Protein AF-A0A2T0BBG5-F1 (afdb_monomer_lite)

Radius of gyration: 18.26 Å; chains: 1; bounding box: 47×28×42 Å

Secondary structure (DSSP, 8-state):
----HHHHHHHHHHHHHHH---SSEEEEEETT-HHHHHHHHHHHHHHHHTTSEEEEEE---TT--HHHHHHHHHHHHHHHHHHHHHTT-TT--HHHHHHHHHHHHHHH----

Sequence (112 aa):
MHAKSKYTFIAHYWLVKGMLNCKKWNFVSDDEDNSIIDSIMRIFIQSINDKKAHHFVCKLDCNLSKKEACVLYMESSKKLKRRVIYNGKNGLSSFNIQKEMIAEELTYHNLL

pLDDT: mean 81.48, std 11.79, range [32.59, 93.81]

Organism: NCBI:txid52704

Foldseek 3Di:
DDPPVLVVLLVVVQVVVVVDPAQAEEAEEEPVPVSNVVSCCVRCVVCVLVVRYYYHYDYDPPVDDPVRVVVVVVVVVVVLVVVCVVVVVPPDDSVVSVVVVVVVVSVPPNDD

Structure (mmCIF, N/CA/C/O backbone):
data_AF-A0A2T0BBG5-F1
#
_entry.id   AF-A0A2T0BBG5-F1
#
loop_
_atom_site.group_PDB
_atom_site.id
_atom_site.type_symbol
_atom_site.label_atom_id
_atom_site.label_alt_id
_atom_site.label_comp_id
_atom_site.label_asym_id
_atom_site.label_entity_id
_atom_site.label_seq_id
_atom_site.pdbx_PDB_ins_code
_atom_site.Cartn_x
_atom_site.Cartn_y
_atom_site.Cartn_z
_atom_site.occupancy
_atom_site.B_iso_or_equiv
_atom_site.auth_seq_id
_atom_site.auth_comp_id
_atom_site.auth_asym_id
_atom_site.auth_atom_id
_atom_site.pdbx_PDB_model_num
ATOM 1 N N . MET A 1 1 ? 28.122 -1.668 -19.655 1.00 43.19 1 MET A N 1
ATOM 2 C CA . MET A 1 1 ? 26.741 -1.328 -20.065 1.00 43.19 1 MET A CA 1
ATOM 3 C C . MET A 1 1 ? 25.917 -1.084 -18.801 1.00 43.19 1 MET A C 1
ATOM 5 O O . MET A 1 1 ? 25.453 -2.036 -18.195 1.00 43.19 1 MET A O 1
ATOM 9 N N . HIS A 1 2 ? 25.816 0.165 -18.330 1.00 46.41 2 HIS A N 1
ATOM 10 C CA . HIS A 1 2 ? 24.985 0.505 -17.165 1.00 46.41 2 HIS A CA 1
ATOM 11 C C . HIS A 1 2 ? 23.528 0.619 -17.625 1.00 46.41 2 HIS A C 1
ATOM 13 O O . HIS A 1 2 ? 23.095 1.677 -18.080 1.00 46.41 2 HIS A O 1
ATOM 19 N N . ALA A 1 3 ? 22.771 -0.477 -17.550 1.00 54.38 3 ALA A N 1
ATOM 20 C CA . ALA A 1 3 ? 21.320 -0.386 -17.639 1.00 54.38 3 ALA A CA 1
ATOM 21 C C . ALA A 1 3 ? 20.851 0.522 -16.492 1.00 54.38 3 ALA A C 1
ATOM 23 O O . ALA A 1 3 ? 21.099 0.232 -15.321 1.00 54.38 3 ALA A O 1
ATOM 24 N N . LYS A 1 4 ? 20.252 1.671 -16.821 1.00 64.50 4 LYS A N 1
ATOM 25 C CA . LYS A 1 4 ? 19.687 2.587 -15.822 1.00 64.50 4 LYS A CA 1
ATOM 26 C C . LYS A 1 4 ? 18.687 1.791 -14.978 1.00 64.50 4 LYS A C 1
ATOM 28 O O . LYS A 1 4 ? 17.718 1.281 -15.536 1.00 64.50 4 LYS A O 1
ATOM 33 N N . SER A 1 5 ? 18.911 1.704 -13.666 1.00 67.19 5 SER A N 1
ATOM 34 C CA . SER A 1 5 ? 18.146 0.857 -12.733 1.00 67.19 5 SER A CA 1
ATOM 35 C C . SER A 1 5 ? 16.626 0.964 -12.911 1.00 67.19 5 SER A C 1
ATOM 37 O O . SER A 1 5 ? 15.932 -0.047 -12.895 1.00 67.19 5 SER A O 1
ATOM 39 N N . LYS A 1 6 ? 16.109 2.168 -13.194 1.00 69.56 6 LYS A N 1
ATOM 40 C CA . LYS A 1 6 ? 14.689 2.415 -13.499 1.00 69.56 6 LYS A CA 1
ATOM 41 C C . LYS A 1 6 ? 14.132 1.549 -14.635 1.00 69.56 6 LYS A C 1
ATOM 43 O O . LYS A 1 6 ? 13.042 1.005 -14.504 1.00 69.56 6 LYS A O 1
ATOM 48 N N . TYR A 1 7 ? 14.863 1.393 -15.737 1.00 72.44 7 TYR A N 1
ATOM 49 C CA . TYR A 1 7 ? 14.400 0.580 -16.869 1.00 72.44 7 TYR A CA 1
ATOM 50 C C . TYR A 1 7 ? 14.339 -0.904 -16.508 1.00 72.44 7 TYR A C 1
ATOM 52 O O . TYR A 1 7 ? 13.430 -1.605 -16.947 1.00 72.44 7 TYR A O 1
ATOM 60 N N . THR A 1 8 ? 15.257 -1.359 -15.656 1.00 82.62 8 THR A N 1
ATOM 61 C CA . THR A 1 8 ? 15.261 -2.721 -15.121 1.00 82.62 8 THR A CA 1
ATOM 62 C C . THR A 1 8 ? 14.021 -2.980 -14.262 1.00 82.62 8 THR A C 1
ATOM 64 O O . THR A 1 8 ? 13.352 -3.991 -14.456 1.00 82.62 8 THR A O 1
ATOM 67 N N . PHE A 1 9 ? 13.644 -2.050 -13.376 1.00 85.00 9 PHE A N 1
ATOM 68 C CA . PHE A 1 9 ? 12.419 -2.182 -12.573 1.00 85.00 9 PHE A CA 1
ATOM 69 C C . PHE A 1 9 ? 11.151 -2.194 -13.430 1.00 85.00 9 PHE A C 1
ATOM 71 O O . PHE A 1 9 ? 10.284 -3.039 -13.211 1.00 85.00 9 PHE A O 1
ATOM 78 N N . ILE A 1 10 ? 11.060 -1.325 -14.441 1.00 87.81 10 ILE A N 1
ATOM 79 C CA . ILE A 1 10 ? 9.929 -1.321 -15.379 1.00 87.81 10 ILE A CA 1
ATOM 80 C C . ILE A 1 10 ? 9.824 -2.679 -16.094 1.00 87.81 10 ILE A C 1
ATOM 82 O O . ILE A 1 10 ? 8.758 -3.293 -16.116 1.00 87.81 10 ILE A O 1
ATOM 86 N N . ALA A 1 11 ? 10.928 -3.192 -16.639 1.00 88.38 11 ALA A N 1
ATOM 87 C CA . ALA A 1 11 ? 10.925 -4.484 -17.320 1.00 88.38 11 ALA A CA 1
ATOM 88 C C . ALA A 1 11 ? 10.501 -5.631 -16.384 1.00 88.38 11 ALA A C 1
ATOM 90 O O . ALA A 1 11 ? 9.677 -6.463 -16.765 1.00 88.38 11 ALA A O 1
ATOM 91 N N . HIS A 1 12 ? 10.999 -5.643 -15.142 1.00 90.25 12 HIS A N 1
ATOM 92 C CA . HIS A 1 12 ? 10.626 -6.651 -14.150 1.00 90.25 12 HIS A CA 1
ATOM 93 C C . HIS A 1 12 ? 9.137 -6.612 -13.809 1.00 90.25 12 HIS A C 1
ATOM 95 O O . HIS A 1 12 ? 8.477 -7.646 -13.858 1.00 90.25 12 HIS A O 1
ATOM 101 N N . TYR A 1 13 ? 8.580 -5.439 -13.507 1.00 91.31 13 TYR A N 1
ATOM 102 C CA . TYR A 1 13 ? 7.161 -5.325 -13.173 1.00 91.31 13 TYR A CA 1
ATOM 103 C C . TYR A 1 13 ? 6.252 -5.664 -14.364 1.00 91.31 13 TYR A C 1
ATOM 105 O O . TYR A 1 13 ? 5.176 -6.232 -14.167 1.00 91.31 13 TYR A O 1
ATOM 113 N N . TRP A 1 14 ? 6.686 -5.379 -15.597 1.00 92.44 14 TRP A N 1
ATOM 114 C CA . TRP A 1 14 ? 5.952 -5.754 -16.806 1.00 92.44 14 TRP A CA 1
ATOM 115 C C . TRP A 1 14 ? 5.931 -7.272 -16.983 1.00 92.44 14 TRP A C 1
ATOM 117 O O . TRP A 1 14 ? 4.870 -7.854 -17.210 1.00 92.44 14 TRP A O 1
ATOM 127 N N . LEU A 1 15 ? 7.082 -7.920 -16.786 1.00 93.38 15 LEU A N 1
ATOM 128 C CA . LEU A 1 15 ? 7.192 -9.373 -16.834 1.00 93.38 15 LEU A CA 1
ATOM 129 C C . LEU A 1 15 ? 6.344 -10.035 -15.738 1.00 93.38 15 LEU A C 1
ATOM 131 O O . LEU A 1 15 ? 5.554 -10.928 -16.032 1.00 93.38 15 LEU A O 1
ATOM 135 N N . VAL A 1 16 ? 6.439 -9.557 -14.494 1.00 91.62 16 VAL A N 1
ATOM 136 C CA . VAL A 1 16 ? 5.646 -10.056 -13.356 1.00 91.62 16 VAL A CA 1
ATOM 137 C C . VAL A 1 16 ? 4.147 -9.967 -13.645 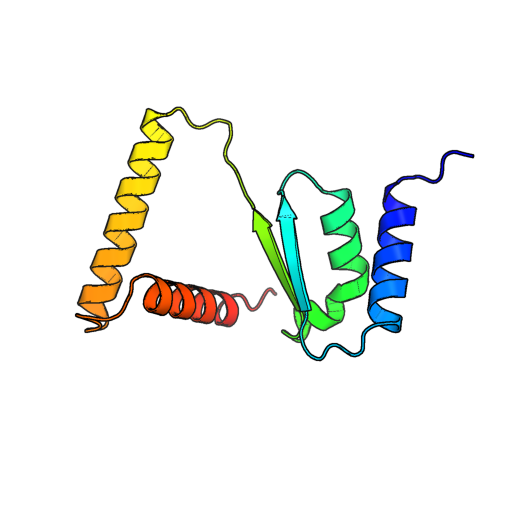1.00 91.62 16 VAL A C 1
ATOM 139 O O . VAL A 1 16 ? 3.419 -10.927 -13.392 1.00 91.62 16 VAL A O 1
ATOM 142 N N . LYS A 1 17 ? 3.684 -8.853 -14.226 1.00 90.94 17 LYS A N 1
ATOM 143 C CA . LYS A 1 17 ? 2.281 -8.679 -14.627 1.00 90.94 17 LYS A CA 1
ATOM 144 C C . LYS A 1 17 ? 1.832 -9.718 -15.659 1.00 90.94 17 LYS A C 1
ATOM 146 O O . LYS A 1 17 ? 0.689 -10.154 -15.602 1.00 90.94 17 LYS A O 1
ATOM 151 N N . GLY A 1 18 ? 2.705 -10.089 -16.597 1.00 90.88 18 GLY A N 1
ATOM 152 C CA . GLY A 1 18 ? 2.412 -11.098 -17.620 1.00 90.88 18 GLY A CA 1
ATOM 153 C C . GLY A 1 18 ? 2.478 -12.538 -17.105 1.00 90.88 18 GLY A C 1
ATOM 154 O O . GLY A 1 18 ? 1.725 -13.388 -17.570 1.00 90.88 18 GLY A O 1
ATOM 155 N N . MET A 1 19 ? 3.356 -12.816 -16.138 1.00 93.81 19 MET A N 1
ATOM 156 C CA . MET A 1 19 ? 3.547 -14.163 -15.589 1.00 93.81 19 MET A CA 1
ATOM 157 C C . MET A 1 19 ? 2.497 -14.541 -14.542 1.00 93.81 19 MET A C 1
ATOM 159 O O . MET A 1 19 ? 2.144 -15.713 -14.421 1.00 93.81 19 MET A O 1
ATOM 163 N N . LEU A 1 20 ? 2.011 -13.573 -13.763 1.00 89.88 20 LEU A N 1
ATOM 164 C CA . LEU A 1 20 ? 1.078 -13.834 -12.671 1.00 89.88 20 LEU A CA 1
ATOM 165 C C . LEU A 1 20 ? -0.350 -13.451 -13.062 1.00 89.88 20 LEU A C 1
ATOM 167 O O . LEU A 1 20 ? -0.668 -12.282 -13.273 1.00 89.88 20 LEU A O 1
ATOM 171 N N . ASN A 1 21 ? -1.251 -14.435 -13.064 1.00 83.50 21 ASN A N 1
ATOM 172 C CA . ASN A 1 21 ? -2.682 -14.205 -13.259 1.00 83.50 21 ASN A CA 1
ATOM 173 C C . ASN A 1 21 ? -3.363 -13.769 -11.947 1.00 83.50 21 ASN A C 1
ATOM 175 O O . ASN A 1 21 ? -4.144 -14.509 -11.342 1.00 83.50 21 ASN A O 1
ATOM 179 N N . CYS A 1 22 ? -3.035 -12.566 -11.480 1.00 87.56 22 CYS A N 1
ATOM 180 C CA . CYS A 1 22 ? -3.580 -12.003 -10.247 1.00 87.56 22 CYS A CA 1
ATOM 181 C C . CYS A 1 22 ? -4.774 -11.081 -10.530 1.00 87.56 22 CYS A C 1
ATOM 183 O O . CYS A 1 22 ? -4.662 -10.094 -11.258 1.00 87.56 22 CYS A O 1
ATOM 185 N N . LYS A 1 23 ? -5.913 -11.355 -9.877 1.00 87.19 23 LYS A N 1
ATOM 186 C CA . LYS A 1 23 ? -7.119 -10.504 -9.947 1.00 87.19 23 LYS A CA 1
ATOM 187 C C . LYS A 1 23 ? -6.966 -9.181 -9.193 1.00 87.19 23 LYS A C 1
ATOM 189 O O . LYS A 1 23 ? -7.633 -8.208 -9.537 1.00 87.19 23 LYS A O 1
ATOM 194 N N . LYS A 1 24 ? -6.140 -9.170 -8.141 1.00 89.44 24 LYS A N 1
ATOM 195 C CA . LYS A 1 24 ? -5.854 -8.001 -7.305 1.00 89.44 24 LYS A CA 1
ATOM 196 C C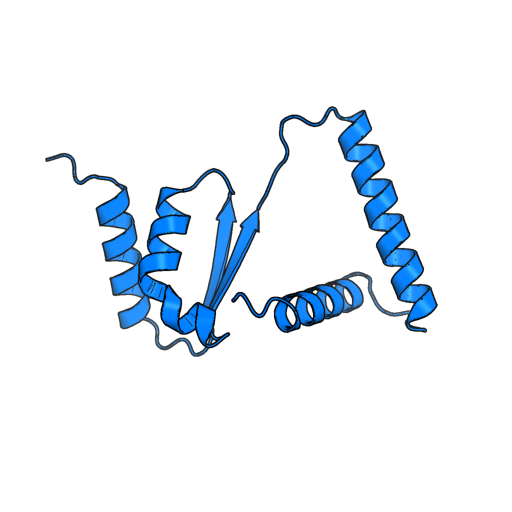 . LYS A 1 24 ? -4.367 -7.925 -6.983 1.00 89.44 24 LYS A C 1
ATOM 198 O O . LYS A 1 24 ? -3.750 -8.956 -6.730 1.00 89.44 24 LYS A O 1
ATOM 203 N N . TRP A 1 25 ? -3.833 -6.712 -6.952 1.00 92.19 25 TRP A N 1
ATOM 204 C CA . TRP A 1 25 ? -2.434 -6.426 -6.655 1.00 92.19 25 TRP A CA 1
ATOM 205 C C . TRP A 1 25 ? -2.332 -5.526 -5.428 1.00 92.19 25 TRP A C 1
ATOM 207 O O . TRP A 1 25 ? -3.064 -4.548 -5.316 1.00 92.19 25 TRP A O 1
ATOM 217 N N . ASN A 1 26 ? -1.423 -5.850 -4.514 1.00 90.75 26 ASN A N 1
ATOM 218 C CA . ASN A 1 26 ? -1.094 -4.996 -3.377 1.00 90.75 26 ASN A CA 1
ATOM 219 C C . ASN A 1 26 ? 0.421 -4.826 -3.364 1.00 90.75 26 ASN A C 1
ATOM 221 O O . ASN A 1 26 ? 1.146 -5.803 -3.185 1.00 90.75 26 ASN A O 1
ATOM 225 N N . PHE A 1 27 ? 0.880 -3.605 -3.595 1.00 91.00 27 PHE A N 1
ATOM 226 C CA . PHE A 1 27 ? 2.290 -3.246 -3.582 1.00 91.00 27 PHE A CA 1
ATOM 227 C C . PHE A 1 27 ? 2.616 -2.512 -2.290 1.00 91.00 27 PHE A C 1
ATOM 229 O O . PHE A 1 27 ? 1.810 -1.710 -1.824 1.00 91.00 27 PHE A O 1
ATOM 236 N N . VAL A 1 28 ? 3.799 -2.762 -1.740 1.00 89.31 28 VAL A N 1
ATOM 237 C CA . VAL A 1 28 ? 4.335 -2.044 -0.583 1.00 89.31 28 VAL A CA 1
ATOM 238 C C . VAL A 1 28 ? 5.730 -1.562 -0.958 1.00 89.31 28 VAL A C 1
ATOM 240 O O . VAL A 1 28 ? 6.530 -2.361 -1.442 1.00 89.31 28 VAL A O 1
ATOM 243 N N . SER A 1 29 ? 6.006 -0.273 -0.783 1.00 87.62 29 SER A N 1
ATOM 244 C CA . SER A 1 29 ? 7.348 0.295 -0.966 1.00 87.62 29 SER A CA 1
ATOM 245 C C . SER A 1 29 ? 7.626 1.366 0.078 1.00 87.62 29 SER A C 1
ATOM 247 O O . SER A 1 29 ? 6.690 1.973 0.596 1.00 87.62 29 SER A O 1
ATOM 249 N N . ASP A 1 30 ? 8.896 1.647 0.336 1.00 84.19 30 ASP A N 1
ATOM 250 C CA . ASP A 1 30 ? 9.281 2.828 1.106 1.00 84.19 30 ASP A CA 1
ATOM 251 C C . ASP A 1 30 ? 9.109 4.105 0.264 1.00 84.19 30 ASP A C 1
ATOM 253 O O . ASP A 1 30 ? 9.127 4.061 -0.971 1.00 84.19 30 ASP A O 1
ATOM 257 N N . ASP A 1 31 ? 8.889 5.244 0.926 1.00 77.44 31 ASP A N 1
ATOM 258 C CA . ASP A 1 31 ? 8.638 6.544 0.270 1.00 77.44 31 ASP A CA 1
ATOM 259 C C . ASP A 1 31 ? 9.853 7.068 -0.514 1.00 77.44 31 ASP A C 1
ATOM 261 O O . ASP A 1 31 ? 9.709 7.838 -1.460 1.00 77.44 31 ASP A O 1
ATOM 265 N N . GLU A 1 32 ? 11.058 6.621 -0.161 1.00 75.50 32 GLU A N 1
ATOM 266 C CA . GLU A 1 32 ? 12.301 7.058 -0.806 1.00 75.50 32 GLU A CA 1
ATOM 267 C C . GLU A 1 32 ? 12.600 6.301 -2.118 1.00 75.50 32 GLU A C 1
ATOM 269 O O . GLU A 1 32 ? 13.385 6.766 -2.954 1.00 75.50 32 GLU A O 1
ATOM 274 N N . ASP A 1 33 ? 11.910 5.184 -2.377 1.00 81.75 33 ASP A N 1
ATOM 275 C CA . ASP A 1 33 ? 12.150 4.298 -3.521 1.00 81.75 33 ASP A CA 1
ATOM 276 C C . ASP A 1 33 ? 11.421 4.744 -4.799 1.00 81.75 33 ASP A C 1
ATOM 278 O O . ASP A 1 33 ? 10.705 3.986 -5.462 1.00 81.75 33 ASP A O 1
ATOM 282 N N . ASN A 1 34 ? 11.674 5.983 -5.222 1.00 83.56 34 ASN A N 1
ATOM 283 C CA . ASN A 1 34 ? 11.047 6.603 -6.398 1.00 83.56 34 ASN A CA 1
ATOM 284 C C . ASN A 1 34 ? 11.115 5.737 -7.671 1.00 83.56 34 ASN A C 1
ATOM 286 O O . ASN A 1 34 ? 10.212 5.765 -8.500 1.00 83.56 34 ASN A O 1
ATOM 290 N N . SER A 1 35 ? 12.171 4.933 -7.839 1.00 86.25 35 SER A N 1
ATOM 291 C CA . SER A 1 35 ? 12.307 4.035 -8.996 1.00 86.25 35 SER A CA 1
ATOM 292 C C . SER A 1 35 ? 11.267 2.908 -9.004 1.00 86.25 35 SER A C 1
ATOM 294 O O . SER A 1 35 ? 10.796 2.518 -10.074 1.00 86.25 35 SER A O 1
ATOM 296 N N . ILE A 1 36 ? 10.902 2.388 -7.829 1.00 88.00 36 ILE A N 1
ATOM 297 C CA . ILE A 1 36 ? 9.874 1.356 -7.671 1.00 88.00 36 ILE A CA 1
ATOM 298 C C . ILE A 1 36 ? 8.495 1.985 -7.851 1.00 88.00 36 ILE A C 1
ATOM 300 O O . ILE A 1 36 ? 7.699 1.468 -8.637 1.00 88.00 36 ILE A O 1
ATOM 304 N N . ILE A 1 37 ? 8.255 3.130 -7.203 1.00 89.38 37 ILE A N 1
ATOM 305 C CA . ILE A 1 37 ? 7.000 3.886 -7.307 1.00 89.38 37 ILE A CA 1
ATOM 306 C C . ILE A 1 37 ? 6.705 4.225 -8.776 1.00 89.38 37 ILE A C 1
ATOM 308 O O . ILE A 1 37 ? 5.652 3.852 -9.293 1.00 89.38 37 ILE A O 1
ATOM 312 N N . ASP A 1 38 ? 7.666 4.829 -9.485 1.00 89.88 38 ASP A N 1
ATOM 313 C CA . ASP A 1 38 ? 7.545 5.174 -10.908 1.00 89.88 38 ASP A CA 1
ATOM 314 C C . ASP A 1 38 ? 7.183 3.953 -11.768 1.00 89.88 38 ASP A C 1
ATOM 316 O O . ASP A 1 38 ? 6.371 4.039 -12.692 1.00 89.88 38 ASP A O 1
ATOM 320 N N . SER A 1 39 ? 7.806 2.808 -11.483 1.00 91.44 39 SER A N 1
ATOM 321 C CA . SER A 1 39 ? 7.620 1.580 -12.258 1.00 91.44 39 SER A CA 1
ATOM 322 C C . SER A 1 39 ? 6.236 0.975 -12.032 1.00 91.44 39 SER A C 1
ATOM 324 O O . SER A 1 39 ? 5.551 0.639 -13.001 1.00 91.44 39 SER A O 1
ATOM 326 N N . ILE A 1 40 ? 5.800 0.885 -10.770 1.00 91.69 40 ILE A N 1
ATOM 327 C CA . ILE A 1 40 ? 4.461 0.409 -10.404 1.00 91.69 40 ILE A CA 1
ATOM 328 C C . ILE A 1 40 ? 3.410 1.299 -11.057 1.00 91.69 40 ILE A C 1
ATOM 330 O O . ILE A 1 40 ? 2.538 0.784 -11.759 1.00 91.69 40 ILE A O 1
ATOM 334 N N . MET A 1 41 ? 3.530 2.621 -10.895 1.00 91.06 41 MET A N 1
ATOM 335 C CA . MET A 1 41 ? 2.577 3.567 -11.468 1.00 91.06 41 MET A CA 1
ATOM 336 C C . MET A 1 41 ? 2.506 3.407 -12.984 1.00 91.06 41 MET A C 1
ATOM 338 O O . MET A 1 41 ? 1.422 3.236 -13.518 1.00 91.06 41 MET A O 1
ATOM 342 N N . ARG A 1 42 ? 3.631 3.331 -13.702 1.00 91.19 42 ARG A N 1
ATOM 343 C CA . ARG A 1 42 ? 3.614 3.182 -15.170 1.00 91.19 42 ARG A CA 1
ATOM 344 C C . ARG A 1 42 ? 2.948 1.894 -15.659 1.00 91.19 42 ARG A C 1
ATOM 346 O O . ARG A 1 42 ? 2.268 1.912 -16.680 1.00 91.19 42 ARG A O 1
ATOM 353 N N . ILE A 1 43 ? 3.154 0.775 -14.972 1.00 92.94 43 ILE A N 1
ATOM 354 C CA . ILE A 1 43 ? 2.730 -0.549 -15.463 1.00 92.94 43 ILE A CA 1
ATOM 355 C C . ILE A 1 43 ? 1.331 -0.920 -14.975 1.00 92.94 43 ILE A C 1
ATOM 357 O O . ILE A 1 43 ? 0.580 -1.619 -15.671 1.00 92.94 43 ILE A O 1
ATOM 361 N N . PHE A 1 44 ? 0.968 -0.454 -13.784 1.00 93.25 44 PHE A N 1
ATOM 362 C CA . PHE A 1 44 ? -0.277 -0.794 -13.111 1.00 93.25 44 PHE A CA 1
ATOM 363 C C . PHE A 1 44 ? -1.259 0.377 -13.024 1.00 93.25 44 PHE A C 1
ATOM 365 O O . PHE A 1 44 ? -2.308 0.174 -12.424 1.00 93.25 44 PHE A O 1
ATOM 372 N N . ILE A 1 45 ? -1.011 1.532 -13.668 1.00 92.44 45 ILE A N 1
ATOM 373 C CA . ILE A 1 45 ? -1.919 2.699 -13.623 1.00 92.44 45 ILE A CA 1
ATOM 374 C C . ILE A 1 45 ? -3.379 2.322 -13.881 1.00 92.44 45 ILE A C 1
ATOM 376 O O . ILE A 1 45 ? -4.253 2.670 -13.097 1.00 92.44 45 ILE A O 1
ATOM 380 N N . GLN A 1 46 ? -3.646 1.524 -14.920 1.00 91.25 46 GLN A N 1
ATOM 381 C CA . GLN A 1 46 ? -5.013 1.111 -15.226 1.00 91.25 46 GLN A CA 1
ATOM 382 C C . GLN A 1 46 ? -5.596 0.227 -14.122 1.00 91.25 46 GLN A C 1
ATOM 384 O O . GLN A 1 46 ? -6.739 0.409 -13.728 1.00 91.25 46 GLN A O 1
ATOM 389 N N . SER A 1 47 ? -4.811 -0.712 -13.586 1.00 90.81 47 SER A N 1
ATOM 390 C CA . SER A 1 47 ? -5.251 -1.555 -12.473 1.00 90.81 47 SER A CA 1
ATOM 391 C C . SER A 1 47 ? -5.510 -0.734 -11.208 1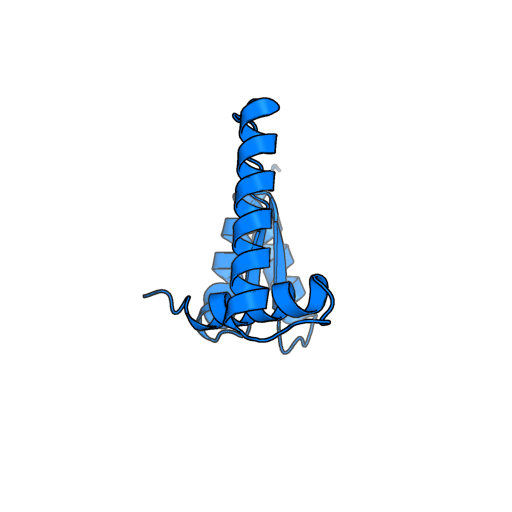.00 90.81 47 SER A C 1
ATOM 393 O O . SER A 1 47 ? -6.405 -1.084 -10.447 1.00 90.81 47 SER A O 1
ATOM 395 N N . ILE A 1 48 ? -4.745 0.334 -10.976 1.00 90.19 48 ILE A N 1
ATOM 396 C CA . ILE A 1 48 ? -4.924 1.248 -9.843 1.00 90.19 48 ILE A CA 1
ATOM 397 C C . ILE A 1 48 ? -6.226 2.036 -10.018 1.00 90.19 48 ILE A C 1
ATOM 399 O O . ILE A 1 48 ? -7.070 2.012 -9.124 1.00 90.19 48 ILE A O 1
ATOM 403 N N . ASN A 1 49 ? -6.439 2.628 -11.196 1.00 88.75 49 ASN A N 1
ATOM 404 C CA . ASN A 1 49 ? -7.668 3.354 -11.535 1.00 88.75 49 ASN A CA 1
ATOM 405 C C . ASN A 1 49 ? -8.911 2.452 -11.447 1.00 88.75 49 ASN A C 1
ATOM 407 O O . ASN A 1 49 ? -9.945 2.850 -10.916 1.00 88.75 49 ASN A O 1
ATOM 411 N N . ASP A 1 50 ? -8.789 1.198 -11.884 1.00 89.75 50 ASP A N 1
ATOM 412 C CA . ASP A 1 50 ? -9.833 0.172 -11.783 1.00 89.75 50 ASP A CA 1
ATOM 413 C C . ASP A 1 50 ? -10.053 -0.352 -10.347 1.00 89.75 50 ASP A C 1
ATOM 415 O O . ASP A 1 50 ? -10.875 -1.251 -10.142 1.00 89.75 50 ASP A O 1
ATOM 419 N N . LYS A 1 51 ? -9.292 0.122 -9.351 1.00 86.88 51 LYS A N 1
ATOM 420 C CA . LYS A 1 51 ? -9.282 -0.395 -7.967 1.00 86.88 51 LYS A CA 1
ATOM 421 C C . LYS A 1 51 ? -8.960 -1.894 -7.862 1.00 86.88 51 LYS A C 1
ATOM 423 O O . LYS A 1 51 ? -9.387 -2.588 -6.937 1.00 86.88 51 LYS A O 1
ATOM 428 N N . LYS A 1 52 ? -8.201 -2.414 -8.827 1.00 89.75 52 LYS A N 1
ATOM 429 C CA . LYS A 1 52 ? -7.648 -3.781 -8.855 1.00 89.75 52 LYS A CA 1
ATOM 430 C C . LYS A 1 52 ? -6.193 -3.823 -8.392 1.00 89.75 52 LYS A C 1
ATOM 432 O O . LYS A 1 52 ? -5.657 -4.908 -8.194 1.00 89.75 52 LYS A O 1
ATOM 437 N N . ALA A 1 53 ? -5.547 -2.677 -8.223 1.00 91.19 53 ALA A N 1
ATOM 438 C CA . ALA A 1 53 ? -4.225 -2.560 -7.637 1.00 91.19 53 ALA A CA 1
ATOM 439 C C . ALA A 1 53 ? -4.214 -1.462 -6.571 1.00 91.19 53 ALA A C 1
ATOM 441 O O . ALA A 1 53 ? -4.766 -0.386 -6.780 1.00 91.19 53 ALA A O 1
ATOM 442 N N . HIS A 1 54 ? -3.561 -1.733 -5.448 1.00 90.06 54 HIS A N 1
ATOM 443 C CA . HIS A 1 54 ? -3.307 -0.763 -4.390 1.00 90.06 54 HIS A CA 1
ATOM 444 C C . HIS A 1 54 ? -1.807 -0.678 -4.150 1.00 90.06 54 HIS A C 1
ATOM 446 O O . HIS A 1 54 ? -1.116 -1.698 -4.157 1.00 90.06 54 HIS A O 1
ATOM 452 N N . HIS A 1 55 ? -1.304 0.532 -3.938 1.00 89.81 55 HIS A N 1
ATOM 453 C CA . HIS A 1 55 ? 0.095 0.768 -3.614 1.00 89.81 55 HIS A CA 1
ATOM 454 C C . HIS A 1 55 ? 0.175 1.502 -2.281 1.00 89.81 55 HIS A C 1
ATOM 456 O O . HIS A 1 55 ? -0.314 2.619 -2.141 1.00 89.81 55 HIS A O 1
ATOM 462 N N . PHE A 1 56 ? 0.742 0.822 -1.292 1.00 87.12 56 PHE A N 1
ATOM 463 C CA . PHE A 1 56 ? 0.960 1.330 0.049 1.00 87.12 56 PHE A CA 1
ATOM 464 C C . PHE A 1 56 ? 2.392 1.835 0.148 1.00 87.12 56 PHE A C 1
ATOM 466 O O . PHE A 1 56 ? 3.339 1.099 -0.136 1.00 87.12 56 PHE A O 1
ATOM 473 N N . VAL A 1 57 ? 2.538 3.090 0.555 1.00 86.50 57 VAL A N 1
ATOM 474 C CA . VAL A 1 57 ? 3.846 3.705 0.744 1.00 86.50 57 VAL A CA 1
ATOM 475 C C . VAL A 1 57 ? 4.132 3.811 2.234 1.00 86.50 57 VAL A C 1
ATOM 477 O O . VAL A 1 57 ? 3.390 4.457 2.977 1.00 86.50 57 VAL A O 1
ATOM 480 N N . CYS A 1 58 ? 5.208 3.166 2.666 1.00 83.12 58 CYS A N 1
ATOM 481 C CA . CYS A 1 58 ? 5.747 3.293 4.007 1.00 83.12 58 CYS A CA 1
ATOM 482 C C . CYS A 1 58 ? 6.450 4.647 4.116 1.00 83.12 58 CYS A C 1
ATOM 484 O O . CYS A 1 58 ? 7.593 4.816 3.695 1.00 83.12 58 CYS A O 1
ATOM 486 N N . LYS A 1 59 ? 5.736 5.633 4.665 1.00 78.81 59 LYS A N 1
ATOM 487 C CA . LYS A 1 59 ? 6.311 6.934 5.006 1.00 78.81 59 LYS A CA 1
ATOM 488 C C . LYS A 1 59 ? 6.876 6.862 6.418 1.00 78.81 59 LYS A C 1
ATOM 490 O O . LYS A 1 59 ? 6.119 6.753 7.383 1.00 78.81 59 LYS A O 1
ATOM 495 N N . LEU A 1 60 ? 8.197 6.917 6.533 1.00 72.94 60 LEU A N 1
ATOM 496 C CA . LEU A 1 60 ? 8.877 7.163 7.797 1.00 72.94 60 LEU A CA 1
ATOM 497 C C . LEU A 1 60 ? 9.288 8.629 7.813 1.00 72.94 60 LEU A C 1
ATOM 499 O O . LEU A 1 60 ? 10.074 9.064 6.979 1.00 72.94 60 LEU A O 1
ATOM 503 N N . ASP A 1 61 ? 8.742 9.399 8.749 1.00 70.12 61 ASP A N 1
ATOM 504 C CA . ASP A 1 61 ? 9.216 10.761 8.964 1.00 70.12 61 ASP A CA 1
ATOM 505 C C . ASP A 1 61 ? 10.441 10.722 9.883 1.00 70.12 61 ASP A C 1
ATOM 507 O O . ASP A 1 61 ? 10.342 10.733 11.114 1.00 70.12 61 ASP A O 1
ATOM 511 N N . CYS A 1 62 ? 11.610 10.623 9.254 1.00 69.94 62 CYS A N 1
ATOM 512 C CA . CYS A 1 62 ? 12.912 10.584 9.916 1.00 69.94 62 CYS A CA 1
ATOM 513 C C . CYS A 1 62 ? 13.277 11.916 10.595 1.00 69.94 62 CYS A C 1
ATOM 515 O O . CYS A 1 62 ? 14.241 11.958 11.360 1.00 69.94 62 CYS A O 1
ATOM 517 N N . ASN A 1 63 ? 12.535 12.996 10.322 1.00 78.44 63 ASN A N 1
ATOM 518 C CA . ASN A 1 63 ? 12.803 14.318 10.885 1.00 78.44 63 ASN A CA 1
ATOM 519 C C . ASN A 1 63 ? 12.152 14.517 12.257 1.00 78.44 63 ASN A C 1
ATOM 521 O O . ASN A 1 63 ? 12.462 15.489 12.946 1.00 78.44 63 ASN A O 1
ATOM 525 N N . LEU A 1 64 ? 11.268 13.607 12.674 1.00 81.69 64 LEU A N 1
ATOM 526 C CA . LEU A 1 64 ? 10.631 13.681 13.981 1.00 81.69 64 LEU A CA 1
ATOM 527 C C . LEU A 1 64 ? 11.624 13.345 15.090 1.00 81.69 64 LEU A C 1
ATOM 529 O O . LEU A 1 64 ? 12.263 12.289 15.106 1.00 81.69 64 LEU A O 1
ATOM 533 N N . SER A 1 65 ? 11.671 14.194 16.111 1.00 86.81 65 SER A N 1
ATOM 534 C CA . SER A 1 65 ? 12.286 13.815 17.375 1.00 86.81 65 SER A CA 1
ATOM 535 C C . SER A 1 65 ? 11.506 12.668 18.030 1.00 86.81 65 SER A C 1
ATOM 537 O O . SER A 1 65 ? 10.299 12.492 17.839 1.00 86.81 65 SER A O 1
ATOM 539 N N . LYS A 1 66 ? 12.172 11.913 18.915 1.00 86.25 66 LYS A N 1
ATOM 540 C CA . LYS A 1 66 ? 11.528 10.839 19.699 1.00 86.25 66 LYS A CA 1
ATOM 541 C C . LYS A 1 66 ? 10.277 11.321 20.447 1.00 86.25 66 LYS A C 1
ATOM 543 O O . LYS A 1 66 ? 9.328 10.558 20.619 1.00 86.25 66 LYS A O 1
ATOM 548 N N . LYS A 1 67 ? 10.277 12.579 20.905 1.00 90.75 67 LYS A N 1
ATOM 549 C CA . LYS A 1 67 ? 9.146 13.179 21.622 1.00 90.75 67 LYS A CA 1
ATOM 550 C C . LYS A 1 67 ? 7.968 13.426 20.681 1.00 90.75 67 LYS A C 1
ATOM 552 O O . LYS A 1 67 ? 6.848 13.071 21.031 1.00 90.75 67 LYS A O 1
ATOM 557 N N . GLU A 1 68 ? 8.217 13.978 19.498 1.00 88.75 68 GLU A N 1
ATOM 558 C CA . GLU A 1 68 ? 7.179 14.241 18.492 1.00 88.75 68 GLU A CA 1
ATOM 559 C C . GLU A 1 68 ? 6.577 12.942 17.954 1.00 88.75 68 GLU A C 1
ATOM 561 O O . GLU A 1 68 ? 5.355 12.805 17.918 1.00 88.75 68 GLU A O 1
ATOM 566 N N . ALA A 1 69 ? 7.411 11.940 17.660 1.00 86.38 69 ALA A N 1
ATOM 567 C CA . ALA A 1 69 ? 6.945 10.611 17.269 1.00 86.38 69 ALA A CA 1
ATOM 568 C C . ALA A 1 69 ? 6.045 9.972 18.346 1.00 86.38 69 ALA A C 1
ATOM 570 O O . ALA A 1 69 ? 5.004 9.388 18.038 1.00 86.38 69 ALA A O 1
ATOM 571 N N . CYS A 1 70 ? 6.401 10.126 19.628 1.00 87.88 70 CYS A N 1
ATOM 572 C CA . CYS A 1 70 ? 5.585 9.646 20.743 1.00 87.88 70 CYS A CA 1
ATOM 573 C C . CYS A 1 70 ? 4.233 10.376 20.830 1.00 87.88 70 CYS A C 1
ATOM 575 O O . CYS A 1 70 ? 3.193 9.735 21.001 1.00 87.88 70 CYS A O 1
ATOM 577 N N . VAL A 1 71 ? 4.222 11.703 20.662 1.00 92.94 71 VAL A N 1
ATOM 578 C CA . VAL A 1 71 ? 2.985 12.501 20.643 1.00 92.94 71 VAL A CA 1
ATOM 579 C C . VAL A 1 71 ? 2.071 12.052 19.502 1.00 92.94 71 VAL A C 1
ATOM 581 O O . VAL A 1 71 ? 0.908 11.735 19.755 1.00 92.94 71 VAL A O 1
ATOM 584 N N . LEU A 1 72 ? 2.601 11.917 18.284 1.00 88.19 72 LEU A N 1
ATOM 585 C CA . LEU A 1 72 ? 1.846 11.445 17.119 1.00 88.19 72 LEU A CA 1
ATOM 586 C C . LEU A 1 72 ? 1.255 10.050 17.335 1.00 88.19 72 LEU A C 1
ATOM 588 O O . LEU A 1 72 ? 0.089 9.801 17.008 1.00 88.19 72 LEU A O 1
ATOM 592 N N . TYR A 1 73 ? 2.024 9.142 17.939 1.00 86.94 73 TYR A N 1
ATOM 593 C CA . TYR A 1 73 ? 1.534 7.817 18.307 1.00 86.94 73 TYR A CA 1
ATOM 594 C C . TYR A 1 73 ? 0.373 7.894 19.311 1.00 86.94 73 TYR A C 1
ATOM 596 O O . TYR A 1 73 ? -0.657 7.231 19.136 1.00 86.94 73 TYR A O 1
ATOM 604 N N . MET A 1 74 ? 0.505 8.717 20.355 1.00 90.69 74 MET A N 1
ATOM 605 C CA . MET A 1 74 ? -0.541 8.897 21.362 1.00 90.69 74 MET A CA 1
ATOM 606 C C . MET A 1 74 ? -1.815 9.501 20.763 1.00 90.69 74 MET A C 1
ATOM 608 O O . MET A 1 74 ? -2.919 9.062 21.099 1.00 90.69 74 MET A O 1
ATOM 612 N N . GLU A 1 75 ? -1.687 10.489 19.881 1.00 91.19 75 GLU A N 1
ATOM 613 C CA . GLU A 1 75 ? -2.811 11.119 19.186 1.00 91.19 75 GLU A CA 1
ATOM 614 C C . GLU A 1 75 ? -3.521 10.142 18.252 1.00 91.19 75 GLU A C 1
ATOM 616 O O . GLU A 1 75 ? -4.745 9.993 18.328 1.00 91.19 75 GLU A O 1
ATOM 621 N N . SER A 1 76 ? -2.759 9.397 17.451 1.00 85.56 76 SER A N 1
ATOM 622 C CA . SER A 1 76 ? -3.285 8.361 16.556 1.00 85.56 76 SER A CA 1
ATOM 623 C C . SER A 1 76 ? -4.013 7.266 17.338 1.00 85.56 76 SER A C 1
ATOM 625 O O . SER A 1 76 ? -5.132 6.877 16.997 1.00 85.56 76 SER A O 1
ATOM 627 N N . SER A 1 77 ? -3.441 6.840 18.466 1.00 85.56 77 SER A N 1
ATOM 628 C CA . SER A 1 77 ? -4.062 5.870 19.374 1.00 85.56 77 SER A CA 1
ATOM 629 C C . SER A 1 77 ? -5.362 6.394 19.989 1.00 85.56 77 SER A C 1
ATOM 631 O O . SER A 1 77 ? -6.348 5.660 20.090 1.00 85.56 77 SER A O 1
ATOM 633 N N . LYS A 1 78 ? -5.406 7.673 20.389 1.00 88.69 78 LYS A N 1
ATOM 634 C CA . LYS A 1 78 ? -6.634 8.316 20.889 1.00 88.69 78 LYS A CA 1
ATOM 635 C C . LYS A 1 78 ? -7.700 8.400 19.798 1.00 88.69 78 LYS A C 1
ATOM 637 O O . LYS A 1 78 ? -8.859 8.098 20.077 1.00 88.69 78 LYS A O 1
ATOM 642 N N . LYS A 1 79 ? -7.325 8.775 18.570 1.00 86.00 79 LYS A N 1
ATOM 643 C CA . LYS A 1 79 ? -8.234 8.841 17.415 1.00 86.00 79 LYS A CA 1
ATOM 644 C C . LYS A 1 79 ? -8.867 7.478 17.140 1.00 86.00 79 LYS A C 1
ATOM 646 O O . LYS A 1 79 ? -10.087 7.395 17.016 1.00 86.00 79 LYS A O 1
ATOM 651 N N . LEU A 1 80 ? -8.058 6.415 17.145 1.00 83.19 80 LEU A N 1
ATOM 652 C CA . LEU A 1 80 ? -8.538 5.042 16.998 1.00 83.19 80 LEU A CA 1
ATOM 653 C C . LEU A 1 80 ? -9.556 4.691 18.091 1.00 83.19 80 LEU A C 1
ATOM 655 O O . LEU A 1 80 ? -10.675 4.298 17.777 1.00 83.19 80 LEU A O 1
ATOM 659 N N . LYS A 1 81 ? -9.218 4.918 19.369 1.00 82.50 81 LYS A N 1
ATOM 660 C CA . LYS A 1 81 ? -10.126 4.646 20.500 1.00 82.50 81 LYS A CA 1
ATOM 661 C C . LYS A 1 81 ? -11.451 5.406 20.395 1.00 82.50 81 LYS A C 1
ATOM 663 O O . LYS A 1 81 ? -12.503 4.815 20.611 1.00 82.50 81 LYS A O 1
ATOM 668 N N . ARG A 1 82 ? -11.423 6.693 20.033 1.00 84.44 82 ARG A N 1
ATOM 669 C CA . ARG A 1 82 ? -12.649 7.491 19.838 1.00 84.44 82 ARG A CA 1
ATOM 670 C C . ARG A 1 82 ? -13.541 6.899 18.750 1.00 84.44 82 ARG A C 1
ATOM 672 O O . ARG A 1 82 ? -14.750 6.831 18.938 1.00 84.44 82 ARG A O 1
ATOM 679 N N . ARG A 1 83 ? -12.953 6.443 17.641 1.00 76.00 83 ARG A N 1
ATOM 680 C CA . ARG A 1 83 ? -13.702 5.841 16.529 1.00 76.00 83 ARG A CA 1
ATOM 681 C C . ARG A 1 83 ? -14.336 4.505 16.917 1.00 76.00 83 ARG A C 1
ATOM 683 O O . ARG A 1 83 ? -15.464 4.243 16.520 1.00 76.00 83 ARG A O 1
ATOM 690 N N . VAL A 1 84 ? -13.654 3.697 17.734 1.00 80.06 84 VAL A N 1
ATOM 691 C CA . VAL A 1 84 ? -14.222 2.457 18.300 1.00 80.06 84 VAL A CA 1
ATOM 692 C C . VAL A 1 84 ? -15.476 2.749 19.117 1.00 80.06 84 VAL A C 1
ATOM 694 O O . VAL A 1 84 ? -16.499 2.100 18.908 1.00 80.06 84 VAL A O 1
ATOM 697 N N . ILE A 1 85 ? -15.398 3.754 19.995 1.00 80.19 85 ILE A N 1
ATOM 698 C CA . ILE A 1 85 ? -16.521 4.180 20.836 1.00 80.19 85 ILE A CA 1
ATOM 699 C C . ILE A 1 85 ? -17.674 4.693 19.963 1.00 80.19 85 ILE A C 1
ATOM 701 O O . ILE A 1 85 ? -18.806 4.254 20.139 1.00 80.19 85 ILE A O 1
ATOM 705 N N . TYR A 1 86 ? -17.390 5.580 19.003 1.00 79.00 86 TYR A N 1
ATOM 706 C CA . TYR A 1 86 ? -18.410 6.186 18.138 1.00 79.00 86 TYR A CA 1
ATOM 707 C C . TYR A 1 86 ? -19.148 5.156 17.272 1.00 79.00 86 TYR A C 1
ATOM 709 O O . TYR A 1 86 ? -20.364 5.225 17.134 1.00 79.00 86 TYR A O 1
ATOM 717 N N . ASN A 1 87 ? -18.434 4.158 16.747 1.00 72.88 87 ASN A N 1
ATOM 718 C CA . ASN A 1 87 ? -19.023 3.117 15.904 1.00 72.88 87 ASN A CA 1
ATOM 719 C C . ASN A 1 87 ? -19.685 1.980 16.708 1.00 72.88 87 ASN A C 1
ATOM 721 O O . ASN A 1 87 ? -20.106 0.991 16.112 1.00 72.88 87 ASN A O 1
ATOM 725 N N . GLY A 1 88 ? -19.736 2.068 18.045 1.00 70.88 88 GLY A N 1
ATOM 726 C CA . GLY A 1 88 ? -20.326 1.034 18.903 1.00 70.88 88 GLY A CA 1
ATOM 727 C C . GLY A 1 88 ? -19.574 -0.303 18.883 1.00 70.88 88 GLY A C 1
ATOM 728 O O . GLY A 1 88 ? -20.129 -1.333 19.255 1.00 70.88 88 GLY A O 1
ATOM 729 N N . LYS A 1 89 ? -18.304 -0.313 18.461 1.00 68.12 89 LYS A N 1
ATOM 730 C CA . LYS A 1 89 ? -17.491 -1.523 18.224 1.00 68.12 89 LYS A CA 1
ATOM 731 C C . LYS A 1 89 ? -16.743 -1.993 19.474 1.00 68.12 89 LYS A C 1
ATOM 733 O O . LYS A 1 89 ? -15.598 -2.445 19.402 1.00 68.12 89 LYS A O 1
ATOM 738 N N . ASN A 1 90 ? -17.385 -1.875 20.632 1.00 64.75 90 ASN A N 1
ATOM 739 C CA . ASN A 1 90 ? -16.803 -2.277 21.908 1.00 64.75 90 ASN A CA 1
ATOM 740 C C . ASN A 1 90 ? -16.608 -3.804 21.924 1.00 64.75 90 ASN A C 1
ATOM 742 O O . ASN A 1 90 ? -17.576 -4.552 21.852 1.00 64.75 90 ASN A O 1
ATOM 746 N N . GLY A 1 91 ? -15.352 -4.262 21.988 1.00 67.81 91 GLY A N 1
ATOM 747 C CA . GLY A 1 91 ? -14.991 -5.690 22.024 1.00 67.81 91 GLY A CA 1
ATOM 748 C C . GLY A 1 91 ? -14.377 -6.257 20.737 1.00 67.81 91 GLY A C 1
ATOM 749 O O . GLY A 1 91 ? -13.924 -7.399 20.737 1.00 67.81 91 GLY A O 1
ATOM 750 N N . LEU A 1 92 ? -14.298 -5.479 19.651 1.00 66.69 92 LEU A N 1
ATOM 751 C CA . LEU A 1 92 ? -13.556 -5.876 18.449 1.00 66.69 92 LEU A CA 1
ATOM 752 C C . LEU A 1 92 ? -12.043 -5.722 18.649 1.00 66.69 92 LEU A C 1
ATOM 754 O O . LEU A 1 92 ? -11.578 -4.788 19.306 1.00 66.69 92 LEU A O 1
ATOM 758 N N . SER A 1 93 ? -11.262 -6.623 18.043 1.00 76.50 93 SER A N 1
ATOM 759 C CA . SER A 1 93 ? -9.804 -6.496 18.051 1.00 76.50 93 SER A CA 1
ATOM 760 C C . SER A 1 93 ? -9.378 -5.225 17.310 1.00 76.50 93 SER A C 1
ATOM 762 O O . SER A 1 93 ? -9.961 -4.857 16.284 1.00 76.50 93 SER A O 1
ATOM 764 N N . SER A 1 94 ? -8.330 -4.570 17.811 1.00 72.62 94 SER A N 1
ATOM 765 C CA . SER A 1 94 ? -7.736 -3.374 17.196 1.00 72.62 94 SER A CA 1
ATOM 766 C C . SER A 1 94 ? -7.419 -3.577 15.711 1.00 72.62 94 SER A C 1
ATOM 768 O O . SER A 1 94 ? -7.616 -2.664 14.912 1.00 72.62 94 SER A O 1
ATOM 770 N N . PHE A 1 95 ? -7.009 -4.790 15.336 1.00 77.69 95 PHE A N 1
ATOM 771 C CA . PHE A 1 95 ? -6.738 -5.183 13.958 1.00 77.69 95 PHE A CA 1
ATOM 772 C C . PHE A 1 95 ? -7.974 -5.094 13.054 1.00 77.69 95 PHE A C 1
ATOM 774 O O . PHE A 1 95 ? -7.905 -4.512 11.975 1.00 77.69 95 PHE A O 1
ATOM 781 N N . ASN A 1 96 ? -9.121 -5.628 13.487 1.00 79.38 96 ASN A N 1
ATOM 782 C CA . ASN A 1 96 ? -10.339 -5.618 12.669 1.00 79.38 96 ASN A CA 1
ATOM 783 C C . ASN A 1 96 ? -10.850 -4.195 12.428 1.00 79.38 96 ASN A C 1
ATOM 785 O O . ASN A 1 96 ? -11.268 -3.870 11.321 1.00 79.38 96 ASN A O 1
ATOM 789 N N . ILE A 1 97 ? -10.749 -3.337 13.445 1.00 79.62 97 ILE A N 1
ATOM 790 C CA . ILE A 1 97 ? -11.119 -1.924 13.334 1.00 79.62 97 ILE A CA 1
ATOM 791 C C . ILE A 1 97 ? -10.190 -1.202 12.355 1.00 79.62 97 ILE A C 1
ATOM 793 O O . ILE A 1 97 ? -10.663 -0.489 11.478 1.00 79.62 97 ILE A O 1
ATOM 797 N N . GLN A 1 98 ? -8.874 -1.403 12.464 1.00 79.94 98 GLN A N 1
ATOM 798 C CA . GLN A 1 98 ? -7.910 -0.796 11.541 1.00 79.94 98 GLN A CA 1
ATOM 799 C C . GLN A 1 98 ? -8.118 -1.273 10.102 1.00 79.94 98 GLN A C 1
ATOM 801 O O . GLN A 1 98 ? -8.096 -0.460 9.183 1.00 79.94 98 GLN A O 1
ATOM 806 N N . LYS A 1 99 ? -8.381 -2.569 9.901 1.00 82.62 99 LYS A N 1
ATOM 807 C CA . LYS A 1 99 ? -8.691 -3.136 8.585 1.00 82.62 99 LYS A CA 1
ATOM 808 C C . LYS A 1 99 ? -9.894 -2.447 7.945 1.00 82.62 99 LYS A C 1
ATOM 810 O O . LYS A 1 99 ? -9.862 -2.143 6.758 1.00 82.62 99 LYS A O 1
ATOM 815 N N . GLU A 1 100 ? -10.944 -2.207 8.719 1.00 81.12 100 GLU A N 1
ATOM 816 C CA . GLU A 1 100 ? -12.137 -1.520 8.235 1.00 81.12 100 GLU A CA 1
ATOM 817 C C . GLU A 1 100 ? -11.876 -0.038 7.960 1.00 81.12 100 GLU A C 1
ATOM 819 O O . GLU A 1 100 ? -12.293 0.465 6.925 1.00 81.12 100 GLU A O 1
ATOM 824 N N . MET A 1 101 ? -11.109 0.639 8.818 1.00 80.81 101 MET A N 1
ATOM 825 C CA . MET A 1 101 ? -10.696 2.023 8.575 1.00 80.81 101 MET A CA 1
ATOM 826 C C . MET A 1 101 ? -9.911 2.165 7.270 1.00 80.81 101 MET A C 1
ATO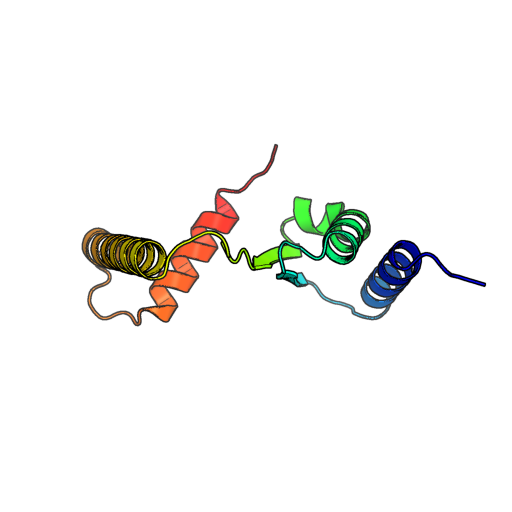M 828 O O . MET A 1 101 ? -10.200 3.062 6.486 1.00 80.81 101 MET A O 1
ATOM 832 N N . ILE A 1 102 ? -8.954 1.267 7.026 1.00 80.75 102 ILE A N 1
ATOM 833 C CA . ILE A 1 102 ? -8.179 1.243 5.782 1.00 80.75 102 ILE A CA 1
ATOM 834 C C . ILE A 1 102 ? -9.100 0.931 4.599 1.00 80.75 102 ILE A C 1
ATOM 836 O O . ILE A 1 102 ? -8.990 1.568 3.558 1.00 80.75 102 ILE A O 1
ATOM 840 N N . ALA A 1 103 ? -10.037 -0.012 4.742 1.00 81.94 103 ALA A N 1
ATOM 841 C CA . ALA A 1 103 ? -11.007 -0.312 3.692 1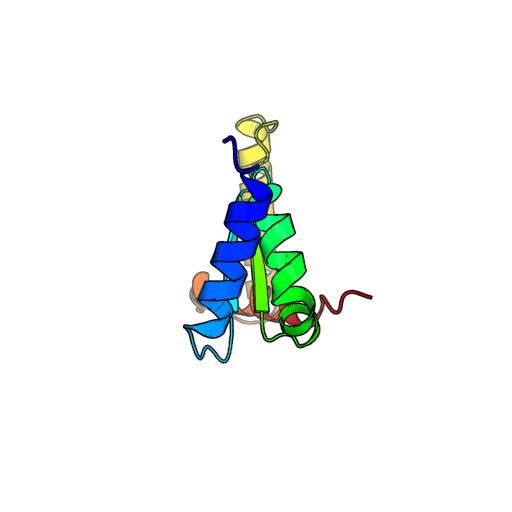.00 81.94 103 ALA A CA 1
ATOM 842 C C . ALA A 1 103 ? -11.875 0.910 3.346 1.00 81.94 103 ALA A C 1
ATOM 844 O O . ALA A 1 103 ? -12.055 1.201 2.167 1.00 81.94 103 ALA A O 1
ATOM 845 N N . GLU A 1 104 ? -12.359 1.652 4.345 1.00 81.94 104 GLU A N 1
ATOM 846 C CA . GLU A 1 104 ? -13.090 2.906 4.146 1.00 81.94 104 GLU A CA 1
ATOM 847 C C . GLU A 1 104 ? -12.210 3.946 3.434 1.00 81.94 104 GLU A C 1
ATOM 849 O O . GLU A 1 104 ? -12.608 4.473 2.398 1.00 81.94 104 GLU A O 1
ATOM 854 N N . GLU A 1 105 ? -10.989 4.204 3.906 1.00 80.38 105 GLU A N 1
ATOM 855 C CA . GLU A 1 105 ? -10.066 5.155 3.262 1.00 80.38 105 GLU A CA 1
ATOM 856 C C . GLU A 1 105 ? -9.801 4.792 1.791 1.00 80.38 105 GLU A C 1
ATOM 858 O O . GLU A 1 105 ? -9.904 5.646 0.908 1.00 80.38 105 GLU A O 1
ATOM 863 N N . LEU A 1 106 ? -9.583 3.509 1.494 1.00 74.44 106 LEU A N 1
ATOM 864 C CA . LEU A 1 106 ? -9.420 3.011 0.125 1.00 74.44 106 LEU A CA 1
ATOM 865 C C . LEU A 1 106 ? -10.682 3.182 -0.740 1.00 74.44 106 LEU A C 1
ATOM 867 O O . LEU A 1 106 ? -10.572 3.257 -1.965 1.00 74.44 106 LEU A O 1
ATOM 871 N N . THR A 1 107 ? -11.880 3.251 -0.148 1.00 75.69 107 THR A N 1
ATOM 872 C CA . THR A 1 107 ? -13.110 3.556 -0.902 1.00 75.69 107 THR A CA 1
ATOM 873 C C . THR A 1 107 ? -13.240 5.039 -1.244 1.00 75.69 107 THR A C 1
ATOM 875 O O . THR A 1 107 ? -13.684 5.348 -2.353 1.00 75.69 107 THR A O 1
ATOM 878 N N . TYR A 1 108 ? -12.824 5.931 -0.336 1.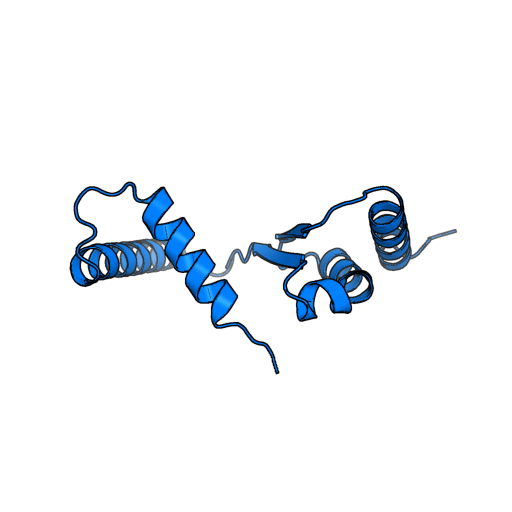00 66.19 108 TYR A N 1
ATOM 879 C CA . TYR A 1 108 ? -12.933 7.387 -0.490 1.00 66.19 108 TYR A CA 1
ATOM 880 C C . TYR A 1 108 ? -11.832 7.998 -1.358 1.00 66.19 108 TYR A C 1
ATOM 882 O O . TYR A 1 108 ? -12.073 9.026 -1.990 1.00 66.19 108 TYR A O 1
ATOM 890 N N . HIS A 1 109 ? -10.661 7.364 -1.460 1.00 58.69 109 HIS A N 1
ATOM 891 C CA . HIS A 1 109 ? -9.625 7.743 -2.423 1.00 58.69 109 HIS A CA 1
ATOM 892 C C . HIS A 1 109 ? -10.016 7.333 -3.865 1.00 58.69 109 HIS A C 1
ATOM 894 O O . HIS A 1 109 ? -9.348 6.536 -4.517 1.00 58.69 109 HIS A O 1
ATOM 900 N N . ASN A 1 110 ? -11.123 7.885 -4.374 1.00 46.50 110 ASN A N 1
ATOM 901 C CA . ASN A 1 110 ? -11.321 8.129 -5.803 1.00 46.50 110 ASN A CA 1
ATOM 902 C C . ASN A 1 110 ? -10.431 9.323 -6.164 1.00 46.50 110 ASN A C 1
ATOM 904 O O . ASN A 1 110 ? -10.813 10.469 -5.932 1.00 46.50 110 ASN A O 1
ATOM 908 N N . LEU A 1 111 ? -9.224 9.063 -6.657 1.00 46.16 111 LEU A N 1
ATOM 909 C CA . LEU A 1 111 ? -8.383 10.120 -7.206 1.00 46.16 111 LEU A CA 1
ATOM 910 C C . LEU A 1 111 ? -8.979 10.552 -8.555 1.00 46.16 111 LEU A C 1
ATOM 912 O O . LEU A 1 111 ? -9.126 9.726 -9.456 1.00 46.16 111 LEU A O 1
ATOM 916 N N . LEU A 1 112 ? -9.386 11.825 -8.613 1.00 32.59 112 LEU A N 1
ATOM 917 C CA . LEU A 1 112 ? -9.456 12.635 -9.834 1.00 32.59 112 LEU A CA 1
ATOM 918 C C . LEU A 1 112 ? -8.209 12.429 -10.704 1.00 32.59 112 LEU A C 1
ATOM 920 O O . LEU A 1 112 ? -7.107 12.319 -10.116 1.00 32.59 112 LEU A O 1
#